Protein AF-A0A0X3USE2-F1 (afdb_monomer_lite)

Foldseek 3Di:
DAPAAEAEQEAAPPDPVSVVCVVVVVVVCVVCDPRYHYQYDYPPPDDPVVVVVSVVVNVD

Secondary structure (DSSP, 8-state):
--SS-EEEEEE-TT-HHHHHHHHHHHHHHHHTTTT-EEEEEETTSS-HHHHHHHHHTT--

Sequence (60 aa):
MSDKPVLAEFWAAWCGPCRQVAPALEAIAADYDNKIEVAKTIVGAKPMAALVRDLADFLV

Radius of gyration: 12.25 Å; chains: 1; bounding box: 21×26×26 Å

Organism: NCBI:txid68262

InterPro domains:
  IPR013766 Thioredoxin domain [PF00085] (2-43)
  IPR017937 Thioredoxin, conserved site [PS00194] (7-25)
  IPR036249 Thioredoxin-like superfamily [SSF52833] (2-47)

Structure (mmCIF, N/CA/C/O backbone):
data_AF-A0A0X3USE2-F1
#
_entry.id   AF-A0A0X3USE2-F1
#
loop_
_atom_site.group_PDB
_atom_site.id
_atom_site.type_symbol
_atom_site.label_atom_id
_atom_site.label_alt_id
_atom_site.label_comp_id
_atom_site.label_asym_id
_atom_site.label_entity_id
_atom_site.label_seq_id
_atom_site.pdbx_PDB_ins_code
_atom_site.Cartn_x
_atom_site.Cartn_y
_atom_site.Cartn_z
_atom_site.occupancy
_atom_site.B_iso_or_equiv
_atom_site.auth_seq_id
_atom_site.auth_comp_id
_atom_site.auth_asym_id
_atom_site.auth_atom_id
_atom_site.pdbx_PDB_model_num
ATOM 1 N N . MET A 1 1 ? -7.255 15.121 7.317 1.00 55.19 1 MET A N 1
ATOM 2 C CA . MET A 1 1 ? -6.347 14.239 8.069 1.00 55.19 1 MET A CA 1
ATOM 3 C C . MET A 1 1 ? -7.097 12.944 8.247 1.00 55.19 1 MET A C 1
ATOM 5 O O . MET A 1 1 ? -8.111 12.980 8.926 1.00 55.19 1 MET A O 1
ATOM 9 N N . SER A 1 2 ? -6.643 11.846 7.632 1.00 64.94 2 SER A N 1
ATOM 10 C CA . SER A 1 2 ? -7.291 10.546 7.840 1.00 64.94 2 SER A CA 1
ATOM 11 C C . SER A 1 2 ? -7.245 10.174 9.322 1.00 64.94 2 SER A C 1
ATOM 13 O O . SER A 1 2 ? -6.194 10.260 9.964 1.00 64.94 2 SER A O 1
ATOM 15 N N . ASP A 1 3 ? -8.398 9.784 9.864 1.00 75.06 3 ASP A N 1
ATOM 16 C CA . ASP A 1 3 ? -8.561 9.354 11.258 1.00 75.06 3 ASP A CA 1
ATOM 17 C C . ASP A 1 3 ? -7.881 8.000 11.534 1.00 75.06 3 ASP A C 1
ATOM 19 O O . ASP A 1 3 ? -7.787 7.560 12.684 1.00 75.06 3 ASP A O 1
ATOM 23 N N . LYS A 1 4 ? -7.411 7.321 10.480 1.00 81.38 4 LYS A N 1
ATOM 24 C CA . LYS A 1 4 ? -6.816 5.987 10.530 1.00 81.38 4 LYS A CA 1
ATOM 25 C C . LYS A 1 4 ? -5.405 6.003 9.929 1.00 81.38 4 LYS A C 1
ATOM 27 O O . LYS A 1 4 ? -5.150 6.719 8.964 1.00 81.38 4 LYS A O 1
ATOM 32 N N . PRO A 1 5 ? -4.466 5.202 10.461 1.00 85.19 5 PRO A N 1
ATOM 33 C CA . PRO A 1 5 ? -3.174 4.990 9.823 1.00 85.19 5 PRO A CA 1
ATOM 34 C C . PRO A 1 5 ? -3.328 4.507 8.376 1.00 85.19 5 PRO A C 1
ATOM 36 O O . PRO A 1 5 ? -4.057 3.549 8.107 1.00 85.19 5 PRO A O 1
ATOM 39 N N . VAL A 1 6 ? -2.595 5.145 7.462 1.00 84.75 6 VAL A N 1
ATOM 40 C CA . VAL A 1 6 ? -2.579 4.798 6.037 1.00 84.75 6 VAL A CA 1
ATOM 41 C C . VAL A 1 6 ? -1.330 3.980 5.716 1.00 84.75 6 VAL A C 1
ATOM 43 O O . VAL A 1 6 ? -0.204 4.409 5.978 1.00 84.75 6 VAL A O 1
ATOM 46 N N . LEU A 1 7 ? -1.525 2.808 5.116 1.00 84.12 7 LEU A N 1
ATOM 47 C CA . LEU A 1 7 ? -0.476 1.949 4.582 1.00 84.12 7 LEU A CA 1
ATOM 48 C C . LEU A 1 7 ? -0.387 2.153 3.065 1.00 84.12 7 LEU A C 1
ATOM 50 O O . LEU A 1 7 ? -1.278 1.754 2.318 1.00 84.12 7 LEU A O 1
ATOM 54 N N . ALA A 1 8 ? 0.690 2.790 2.607 1.00 84.25 8 ALA A N 1
ATOM 55 C CA . ALA A 1 8 ? 0.918 3.050 1.188 1.00 84.25 8 ALA A CA 1
ATOM 56 C C . ALA A 1 8 ? 1.681 1.893 0.520 1.00 84.25 8 ALA A C 1
ATOM 58 O O . ALA A 1 8 ? 2.839 1.627 0.847 1.00 84.25 8 ALA A O 1
ATOM 59 N N . GLU A 1 9 ? 1.049 1.237 -0.452 1.00 84.06 9 GLU A N 1
ATOM 60 C CA . GLU A 1 9 ? 1.655 0.203 -1.288 1.00 84.06 9 GLU A CA 1
ATOM 61 C C . GLU A 1 9 ? 2.123 0.802 -2.625 1.00 84.06 9 GLU A C 1
ATOM 63 O O . GLU A 1 9 ? 1.339 1.081 -3.539 1.00 84.06 9 GLU A O 1
ATOM 68 N N . PHE A 1 10 ? 3.439 0.971 -2.743 1.00 83.25 10 PHE A N 1
ATOM 69 C CA . PHE A 1 10 ? 4.113 1.352 -3.981 1.00 83.25 10 PHE A CA 1
ATOM 70 C C . PHE A 1 10 ? 4.475 0.090 -4.770 1.00 83.25 10 PHE A C 1
ATOM 72 O O . PHE A 1 10 ? 5.416 -0.619 -4.412 1.00 83.25 10 PHE A O 1
ATOM 79 N N . TRP A 1 11 ? 3.746 -0.199 -5.849 1.00 84.38 11 TRP A N 1
ATOM 80 C CA . TRP A 1 11 ? 3.927 -1.434 -6.622 1.00 84.38 11 TRP A CA 1
ATOM 81 C C . TRP A 1 11 ? 4.151 -1.165 -8.111 1.00 84.38 11 TRP A C 1
ATOM 83 O O . TRP A 1 11 ? 3.975 -0.054 -8.592 1.00 84.38 11 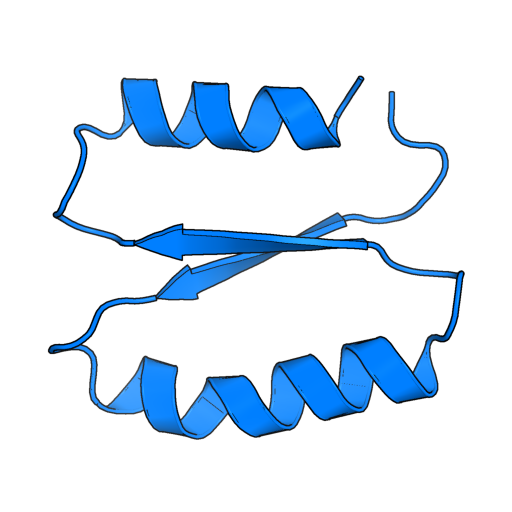TRP A O 1
ATOM 93 N N . ALA A 1 12 ? 4.549 -2.180 -8.875 1.00 83.31 12 ALA A N 1
ATOM 94 C CA . ALA A 1 12 ? 4.556 -2.110 -10.334 1.00 83.31 12 ALA A CA 1
ATOM 95 C C . ALA A 1 12 ? 4.372 -3.501 -10.944 1.00 83.31 12 ALA A C 1
ATOM 97 O O . ALA A 1 12 ? 4.830 -4.494 -10.378 1.00 83.31 12 ALA A O 1
ATOM 98 N N . ALA A 1 13 ? 3.771 -3.581 -12.136 1.00 81.88 13 ALA A N 1
ATOM 99 C CA . ALA A 1 13 ? 3.539 -4.858 -12.818 1.00 81.88 13 ALA A CA 1
ATOM 100 C C . ALA A 1 13 ? 4.842 -5.620 -13.119 1.00 81.88 13 ALA A C 1
ATOM 102 O O . ALA A 1 13 ? 4.853 -6.848 -13.118 1.00 81.88 13 ALA A O 1
ATOM 103 N N . TRP A 1 14 ? 5.950 -4.904 -13.321 1.00 83.69 14 TRP A N 1
ATOM 104 C CA . TRP A 1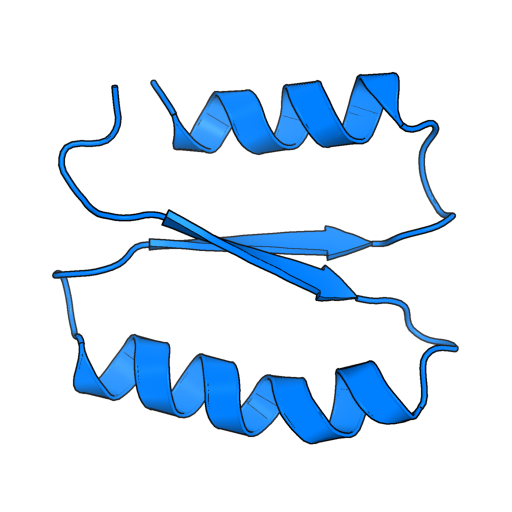 14 ? 7.289 -5.458 -13.541 1.00 83.69 14 TRP A CA 1
ATOM 105 C C . TRP A 1 14 ? 8.078 -5.692 -12.239 1.00 83.69 14 TRP A C 1
ATOM 107 O O . TRP A 1 14 ? 9.141 -6.310 -12.274 1.00 83.69 14 TRP A O 1
ATOM 117 N N . CYS A 1 15 ? 7.572 -5.255 -11.082 1.00 86.81 15 CYS A N 1
ATOM 118 C CA . CYS A 1 15 ? 8.245 -5.427 -9.798 1.00 86.81 15 CYS A CA 1
ATOM 119 C C . CYS A 1 15 ? 7.943 -6.814 -9.208 1.00 86.81 15 CYS A C 1
ATOM 121 O O . CYS A 1 15 ? 6.933 -7.021 -8.534 1.00 86.81 15 CYS A O 1
ATOM 123 N N . GLY A 1 16 ? 8.843 -7.771 -9.453 1.00 85.44 16 GLY A N 1
ATOM 124 C CA . GLY A 1 16 ? 8.759 -9.134 -8.913 1.00 85.44 16 GLY A CA 1
ATOM 125 C C . GLY A 1 16 ? 8.552 -9.193 -7.390 1.00 85.44 16 GLY A C 1
ATOM 126 O O . GLY A 1 16 ? 7.575 -9.810 -6.965 1.00 85.44 16 GLY A O 1
ATOM 127 N N . PRO A 1 17 ? 9.389 -8.518 -6.578 1.00 87.56 17 PRO A N 1
ATOM 128 C CA . PRO A 1 17 ? 9.228 -8.482 -5.123 1.00 87.56 17 PRO A CA 1
ATOM 129 C C . PRO A 1 17 ? 7.890 -7.884 -4.668 1.00 87.56 17 PRO A C 1
ATOM 131 O O . PRO A 1 17 ? 7.253 -8.427 -3.773 1.00 87.56 17 PRO A O 1
ATOM 134 N N . CYS A 1 18 ? 7.406 -6.822 -5.324 1.00 87.50 18 CYS A N 1
ATOM 135 C CA . CYS A 1 18 ? 6.136 -6.180 -4.969 1.00 87.50 18 CYS A CA 1
ATOM 136 C C . CYS A 1 18 ? 4.961 -7.163 -5.079 1.00 87.50 18 CYS A C 1
ATOM 138 O O . CYS A 1 18 ? 4.132 -7.247 -4.179 1.00 87.50 18 CYS A O 1
ATOM 140 N N . ARG A 1 19 ? 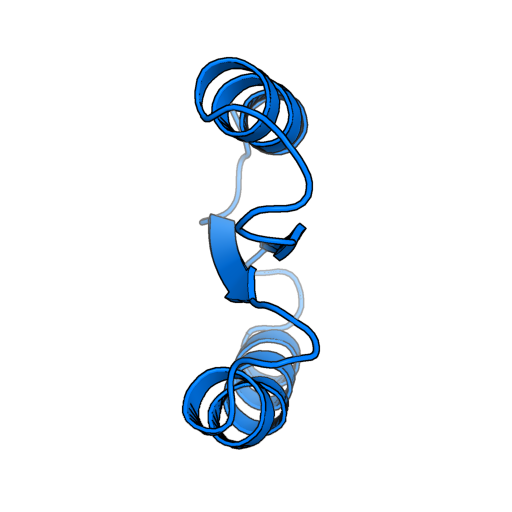4.929 -7.978 -6.144 1.00 85.69 19 ARG A N 1
ATOM 141 C CA . ARG A 1 19 ? 3.875 -8.991 -6.333 1.00 85.69 19 ARG A CA 1
ATOM 142 C C . ARG A 1 19 ? 3.893 -10.092 -5.270 1.00 85.69 19 ARG A C 1
ATOM 144 O O . ARG A 1 19 ? 2.856 -10.692 -5.022 1.00 85.69 19 ARG A O 1
ATOM 151 N N . GLN A 1 20 ? 5.049 -10.379 -4.671 1.00 89.50 20 GLN A N 1
ATOM 152 C CA . GLN A 1 20 ? 5.159 -11.356 -3.583 1.00 89.50 20 GLN A CA 1
ATOM 153 C C . GLN A 1 20 ? 4.683 -10.786 -2.243 1.00 89.50 20 GLN A C 1
ATOM 155 O O . GLN A 1 20 ? 4.175 -11.535 -1.416 1.00 89.50 20 GLN A O 1
ATOM 160 N N . VAL A 1 21 ? 4.846 -9.477 -2.032 1.00 89.44 21 VAL A N 1
ATOM 161 C CA . VAL A 1 21 ? 4.473 -8.788 -0.786 1.00 89.44 21 VAL A CA 1
ATOM 162 C C . VAL A 1 21 ? 2.992 -8.387 -0.773 1.00 89.44 21 VAL A C 1
ATOM 164 O O . VAL A 1 21 ? 2.382 -8.388 0.294 1.00 89.44 21 VAL A O 1
ATOM 167 N N . ALA A 1 22 ? 2.387 -8.127 -1.938 1.00 87.12 22 ALA A N 1
ATOM 168 C CA . ALA A 1 22 ? 0.984 -7.716 -2.059 1.00 87.12 22 ALA A CA 1
ATOM 169 C C . ALA A 1 22 ? -0.022 -8.610 -1.290 1.00 87.12 22 ALA A C 1
ATOM 171 O O . ALA A 1 22 ? -0.829 -8.061 -0.540 1.00 87.12 22 ALA A O 1
ATOM 172 N N . PRO A 1 23 ? 0.041 -9.960 -1.352 1.00 89.19 23 PRO A N 1
ATOM 173 C CA . PRO A 1 23 ? -0.885 -10.817 -0.603 1.00 89.19 23 PRO A CA 1
ATOM 174 C C . PRO A 1 23 ? -0.734 -10.684 0.917 1.00 89.19 23 PRO A C 1
ATOM 176 O O . PRO A 1 23 ? -1.711 -10.793 1.653 1.00 89.19 23 PRO A O 1
ATOM 179 N N . ALA A 1 24 ? 0.487 -10.439 1.401 1.00 89.56 24 ALA A N 1
ATOM 180 C CA . ALA A 1 24 ? 0.738 -10.233 2.823 1.00 89.56 24 ALA A CA 1
ATOM 181 C C . ALA A 1 24 ? 0.180 -8.883 3.298 1.00 89.56 24 ALA A C 1
ATOM 183 O O . ALA A 1 24 ? -0.384 -8.804 4.385 1.00 89.56 24 ALA A O 1
ATOM 184 N N . LEU A 1 25 ? 0.286 -7.834 2.474 1.00 86.62 25 LEU A N 1
ATOM 185 C CA . LEU A 1 25 ? -0.302 -6.524 2.773 1.00 86.62 25 LEU A CA 1
ATOM 186 C C . LEU A 1 25 ? -1.833 -6.579 2.798 1.00 86.62 25 LEU A C 1
ATOM 188 O O . LEU A 1 25 ? -2.443 -5.971 3.672 1.00 86.62 25 LEU A O 1
ATOM 192 N N . GLU A 1 26 ? -2.454 -7.336 1.891 1.00 85.19 26 GLU A N 1
ATOM 193 C CA . GLU A 1 26 ? -3.906 -7.557 1.893 1.00 85.19 26 GLU A CA 1
ATOM 194 C C . GLU A 1 26 ? -4.375 -8.344 3.121 1.00 85.19 26 GLU A C 1
ATOM 196 O O . GLU A 1 26 ? -5.390 -7.988 3.718 1.00 85.19 26 GLU A O 1
ATOM 201 N N . ALA A 1 27 ? -3.615 -9.357 3.547 1.00 88.75 27 ALA A N 1
ATOM 202 C CA . ALA A 1 27 ? -3.903 -10.083 4.783 1.00 88.75 27 ALA A CA 1
ATOM 203 C C . ALA A 1 27 ? -3.819 -9.164 6.013 1.00 88.75 27 ALA A C 1
ATOM 205 O O . ALA A 1 27 ? -4.725 -9.162 6.839 1.00 88.75 27 ALA A O 1
ATOM 206 N N . ILE A 1 28 ? -2.793 -8.309 6.090 1.00 86.56 28 ILE A N 1
ATOM 207 C CA . ILE A 1 28 ? -2.674 -7.302 7.155 1.00 86.56 28 ILE A CA 1
ATOM 208 C C . ILE A 1 28 ? -3.853 -6.316 7.098 1.00 86.56 28 ILE A C 1
ATOM 210 O O . ILE A 1 28 ? -4.432 -5.994 8.127 1.00 86.56 28 ILE A O 1
ATOM 214 N N . ALA A 1 29 ? -4.260 -5.857 5.915 1.00 83.75 29 ALA A N 1
ATOM 215 C CA . ALA A 1 29 ? -5.424 -4.979 5.772 1.00 83.75 29 ALA A CA 1
ATOM 216 C C . ALA A 1 29 ? -6.711 -5.615 6.319 1.00 83.75 29 ALA A C 1
ATOM 218 O O . ALA A 1 29 ? -7.489 -4.943 6.996 1.00 83.75 29 ALA A O 1
ATOM 219 N N . ALA A 1 30 ? -6.902 -6.909 6.054 1.00 85.38 30 ALA A N 1
ATOM 220 C CA . ALA A 1 30 ? -8.045 -7.675 6.535 1.00 85.38 30 ALA A CA 1
ATOM 221 C C . ALA A 1 30 ? -7.984 -7.942 8.050 1.00 85.38 30 ALA A C 1
ATOM 223 O O . ALA A 1 30 ? -8.994 -7.801 8.735 1.00 85.38 30 ALA A O 1
ATOM 224 N N . ASP A 1 31 ? -6.810 -8.272 8.593 1.00 88.94 31 ASP A N 1
ATOM 225 C CA . ASP A 1 31 ? -6.624 -8.533 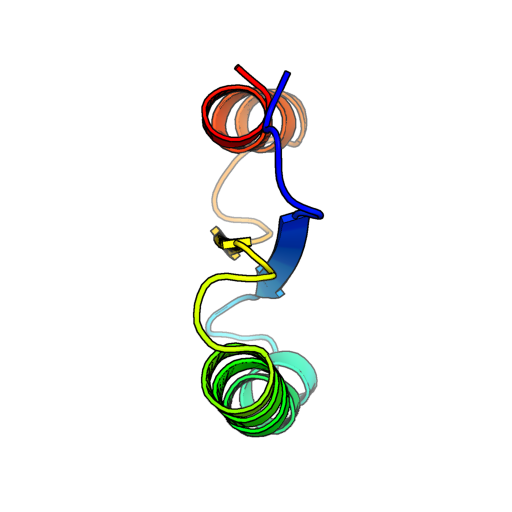10.029 1.00 88.94 31 ASP A CA 1
ATOM 226 C C . ASP A 1 31 ? -6.825 -7.270 10.880 1.00 88.94 31 ASP A C 1
ATOM 228 O O . ASP A 1 31 ? -7.281 -7.325 12.026 1.00 88.94 31 ASP A O 1
ATOM 232 N N . TYR A 1 32 ? -6.501 -6.108 10.312 1.00 85.75 32 TYR A N 1
ATOM 233 C CA . TYR A 1 32 ? -6.676 -4.800 10.934 1.00 85.75 32 TYR A CA 1
ATOM 234 C C . TYR A 1 32 ? -7.994 -4.138 10.511 1.00 85.75 32 TYR A C 1
ATOM 236 O O . TYR A 1 32 ? -8.060 -2.908 10.475 1.00 85.75 32 TYR A O 1
ATOM 244 N N . ASP A 1 33 ? -9.028 -4.937 10.214 1.00 71.62 33 ASP A N 1
ATOM 245 C CA . ASP A 1 33 ? -10.331 -4.496 9.707 1.00 71.62 33 ASP A CA 1
ATOM 246 C C . ASP A 1 33 ? -10.797 -3.173 10.338 1.00 71.62 33 ASP A C 1
ATOM 248 O O . ASP A 1 33 ? -10.827 -2.997 11.563 1.00 71.62 33 ASP A O 1
ATOM 252 N N . ASN A 1 34 ? -11.120 -2.208 9.476 1.00 71.12 34 ASN A N 1
ATOM 253 C CA . ASN A 1 34 ? -11.521 -0.848 9.831 1.00 71.12 34 ASN A CA 1
ATOM 254 C C . ASN A 1 34 ? -10.533 -0.005 10.662 1.00 71.12 34 ASN A C 1
ATOM 256 O O . ASN A 1 34 ? -10.893 1.122 11.014 1.00 71.12 34 ASN A O 1
ATOM 260 N N . LYS A 1 35 ? -9.314 -0.469 10.953 1.00 80.81 35 LYS A N 1
ATOM 261 C CA . LYS A 1 35 ? -8.291 0.292 11.696 1.00 80.81 35 LYS A CA 1
ATOM 262 C C . LYS A 1 35 ? -7.218 0.901 10.813 1.00 80.81 35 LYS A C 1
ATOM 264 O O . LYS A 1 35 ? -6.611 1.873 11.243 1.00 80.81 35 LYS A O 1
ATOM 269 N N . ILE A 1 36 ? -6.977 0.350 9.629 1.00 83.38 36 ILE A N 1
ATOM 270 C CA . ILE A 1 36 ? -6.004 0.886 8.675 1.00 83.38 36 ILE A CA 1
ATOM 271 C C . ILE A 1 36 ? -6.635 1.051 7.299 1.00 83.38 36 ILE A C 1
ATOM 273 O O . ILE A 1 36 ? -7.555 0.322 6.931 1.00 83.38 36 ILE A O 1
ATOM 277 N N . GLU A 1 37 ? -6.123 2.015 6.549 1.00 82.44 37 GLU A N 1
ATOM 278 C CA . GLU A 1 37 ? -6.519 2.277 5.170 1.00 82.44 37 GLU A CA 1
ATOM 279 C C . GLU A 1 37 ? -5.348 1.953 4.238 1.00 82.44 37 GLU A C 1
ATOM 281 O O . GLU A 1 37 ? -4.209 2.311 4.532 1.00 82.44 37 GLU A O 1
ATOM 286 N N . VAL A 1 38 ? -5.597 1.245 3.132 1.00 82.38 38 VAL A N 1
ATOM 287 C CA . VAL A 1 38 ? -4.537 0.844 2.192 1.00 82.38 38 VAL A CA 1
ATOM 288 C C . VAL A 1 38 ? -4.647 1.641 0.901 1.00 82.38 38 VAL A C 1
ATOM 290 O O . VAL A 1 38 ? -5.595 1.472 0.135 1.00 82.38 38 VAL A O 1
ATOM 293 N N . ALA A 1 39 ? -3.638 2.468 0.635 1.00 82.69 39 ALA A N 1
ATOM 294 C CA . ALA A 1 39 ? -3.519 3.252 -0.589 1.00 82.69 39 ALA A CA 1
ATOM 295 C C . ALA A 1 39 ? -2.557 2.555 -1.561 1.00 82.69 39 ALA A C 1
ATOM 297 O O . ALA A 1 39 ? -1.388 2.355 -1.237 1.00 82.69 39 ALA A O 1
ATOM 298 N N . LYS A 1 40 ? -3.019 2.198 -2.765 1.00 76.25 40 LYS A N 1
ATOM 299 C CA . LYS A 1 40 ? -2.194 1.510 -3.778 1.00 76.25 40 LYS A CA 1
ATOM 300 C C . LYS A 1 40 ? -1.829 2.453 -4.925 1.00 76.25 40 LYS A C 1
ATOM 302 O O . LYS A 1 40 ? -2.708 3.101 -5.488 1.00 76.25 40 LYS A O 1
ATOM 307 N N . THR A 1 41 ? -0.559 2.485 -5.337 1.00 81.38 41 THR A N 1
ATOM 308 C CA . THR A 1 41 ? -0.124 3.263 -6.515 1.00 81.38 41 THR A CA 1
ATOM 309 C C . THR A 1 41 ? 0.961 2.564 -7.338 1.00 81.38 41 THR A C 1
ATOM 311 O O . THR A 1 41 ? 1.761 1.794 -6.804 1.00 81.38 41 THR A O 1
ATOM 314 N N . ILE A 1 42 ? 0.990 2.831 -8.652 1.00 75.19 42 ILE A N 1
ATOM 315 C CA . ILE A 1 42 ? 1.930 2.210 -9.598 1.00 75.19 42 ILE A CA 1
ATOM 316 C C . ILE A 1 42 ? 3.176 3.085 -9.784 1.00 75.19 42 ILE A C 1
ATOM 318 O O . ILE A 1 42 ? 3.122 4.169 -10.372 1.00 75.19 42 ILE A O 1
ATOM 322 N N . VAL A 1 43 ? 4.328 2.577 -9.358 1.00 75.75 43 VAL A N 1
ATOM 323 C CA . VAL A 1 43 ? 5.634 3.226 -9.500 1.00 75.75 43 VAL A CA 1
ATOM 324 C C . VAL A 1 43 ? 6.105 3.167 -10.955 1.00 75.75 43 VAL A C 1
ATOM 326 O O . VAL A 1 43 ? 6.096 2.115 -11.594 1.00 75.75 43 VAL A O 1
ATOM 329 N N . GLY A 1 44 ? 6.529 4.315 -11.488 1.00 74.06 44 GLY A N 1
ATOM 330 C CA . GLY A 1 44 ? 7.042 4.451 -12.858 1.00 74.06 44 GLY A CA 1
ATOM 331 C C . GLY A 1 44 ? 5.979 4.742 -13.923 1.00 74.06 44 GLY A C 1
ATOM 332 O O . GLY A 1 44 ? 6.336 5.135 -15.028 1.00 74.06 44 GLY A O 1
ATOM 333 N N . ALA A 1 45 ? 4.687 4.625 -13.596 1.00 73.88 45 ALA A N 1
ATOM 334 C CA . ALA A 1 45 ? 3.597 5.059 -14.478 1.00 73.88 45 ALA A CA 1
ATOM 335 C C . ALA A 1 45 ? 3.328 6.573 -14.393 1.00 73.88 45 ALA A C 1
ATOM 337 O O . ALA A 1 45 ? 2.726 7.152 -15.295 1.00 73.88 45 ALA A O 1
ATOM 338 N N . LYS A 1 46 ? 3.762 7.216 -13.302 1.00 77.44 46 LYS A N 1
ATOM 339 C CA . LYS A 1 46 ? 3.533 8.636 -13.022 1.00 77.44 46 LYS A CA 1
ATOM 340 C C . LYS A 1 46 ? 4.802 9.300 -12.462 1.00 77.44 46 LYS A C 1
ATOM 342 O O . LYS A 1 46 ? 5.551 8.646 -11.733 1.00 77.44 46 LYS A O 1
ATOM 347 N N . PRO A 1 47 ? 5.047 10.593 -12.751 1.00 82.44 47 PRO A N 1
ATOM 348 C CA . PRO A 1 47 ? 6.098 11.360 -12.088 1.00 82.44 47 PRO A CA 1
ATOM 349 C C . PRO A 1 47 ? 5.817 11.492 -10.584 1.00 82.44 47 PRO A C 1
ATOM 351 O O . PRO A 1 47 ? 4.665 11.535 -10.158 1.00 82.44 47 PRO A O 1
ATOM 354 N N . MET A 1 48 ? 6.872 11.607 -9.774 1.00 77.00 48 MET A N 1
ATOM 355 C CA . MET A 1 48 ? 6.777 11.564 -8.306 1.00 77.00 48 MET A CA 1
ATOM 356 C C . MET A 1 48 ? 5.809 12.603 -7.714 1.00 77.00 48 MET A C 1
ATOM 358 O O . MET A 1 48 ? 5.078 12.301 -6.778 1.00 77.00 48 MET A O 1
ATOM 362 N N . ALA A 1 49 ? 5.719 13.795 -8.310 1.00 79.81 49 ALA A N 1
ATOM 363 C CA . ALA A 1 49 ? 4.773 14.828 -7.882 1.00 79.81 49 ALA A CA 1
ATOM 364 C C . ALA A 1 49 ? 3.294 14.424 -8.047 1.00 79.81 49 ALA A C 1
ATOM 366 O O . ALA A 1 49 ? 2.444 14.932 -7.322 1.00 79.81 49 ALA A O 1
ATOM 367 N N . ALA A 1 50 ? 2.976 13.536 -8.993 1.00 77.88 50 ALA A N 1
ATOM 368 C CA . ALA A 1 50 ? 1.628 12.996 -9.152 1.00 77.88 50 ALA A CA 1
ATOM 369 C C . ALA A 1 50 ? 1.339 11.898 -8.117 1.00 77.88 50 ALA A C 1
ATOM 371 O O . ALA A 1 50 ? 0.237 11.857 -7.587 1.00 77.88 50 ALA A O 1
ATOM 372 N N . LEU A 1 51 ? 2.342 11.088 -7.750 1.00 77.62 51 LEU A N 1
ATOM 373 C CA . LEU A 1 51 ? 2.207 10.081 -6.686 1.00 77.62 51 LEU A CA 1
ATOM 374 C C . LEU A 1 51 ? 1.897 10.722 -5.326 1.00 77.62 51 LEU A C 1
ATOM 376 O O . LEU A 1 51 ? 1.077 10.209 -4.577 1.00 77.62 51 LEU A O 1
ATOM 380 N N . VAL A 1 52 ? 2.518 11.867 -5.022 1.00 76.38 52 VAL A N 1
ATOM 381 C CA . VAL A 1 52 ? 2.256 12.615 -3.779 1.00 76.38 52 VAL A CA 1
ATOM 382 C C . VAL A 1 52 ? 0.827 13.168 -3.736 1.00 76.38 52 VAL A C 1
ATOM 384 O O . VAL A 1 52 ? 0.234 13.217 -2.664 1.00 76.38 52 VAL A O 1
ATOM 387 N N . ARG A 1 53 ? 0.261 13.567 -4.884 1.00 76.00 53 ARG A N 1
ATOM 388 C CA . ARG A 1 53 ? -1.132 14.041 -4.959 1.00 76.00 53 ARG A CA 1
ATOM 389 C C . ARG A 1 53 ? -2.125 12.905 -4.778 1.00 76.00 53 ARG A C 1
ATOM 391 O O . ARG A 1 53 ? -3.027 13.058 -3.974 1.00 76.00 53 ARG A O 1
ATOM 398 N N . ASP A 1 54 ? -1.904 11.773 -5.447 1.00 77.56 54 ASP A N 1
ATOM 399 C CA . ASP A 1 54 ? -2.730 10.575 -5.250 1.00 77.56 54 ASP A CA 1
ATOM 400 C C . ASP A 1 54 ? -2.740 10.159 -3.765 1.00 77.56 54 ASP A C 1
ATOM 402 O O . ASP A 1 54 ? -3.761 9.731 -3.245 1.00 77.56 54 ASP A O 1
ATOM 406 N N . LEU A 1 55 ? -1.608 10.308 -3.060 1.00 75.69 55 LEU A N 1
ATOM 407 C CA . LEU A 1 55 ? -1.520 10.022 -1.624 1.00 75.69 55 LEU A CA 1
ATOM 40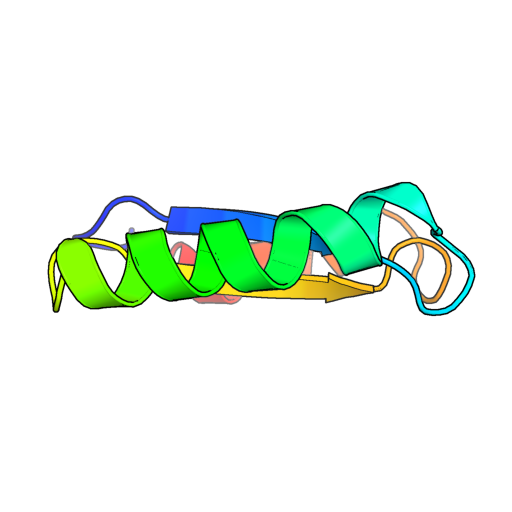8 C C . LEU A 1 55 ? -2.243 11.062 -0.754 1.00 75.69 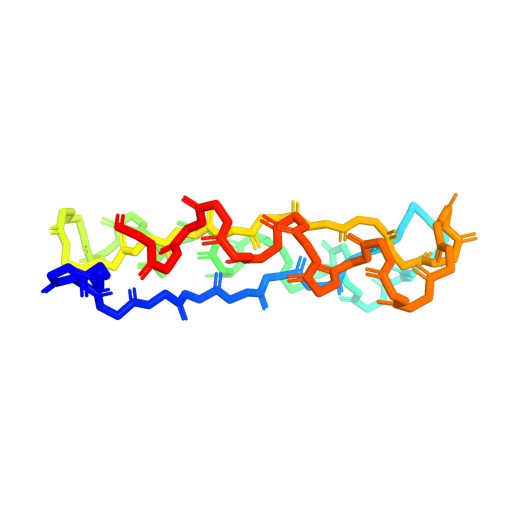55 LEU A C 1
ATOM 410 O O . LEU A 1 55 ? -2.690 10.732 0.341 1.00 75.69 55 LEU A O 1
ATOM 414 N N . ALA A 1 56 ? -2.339 12.311 -1.215 1.00 74.88 56 ALA A N 1
ATOM 415 C CA . ALA A 1 56 ? -3.017 13.378 -0.487 1.00 74.88 56 ALA A CA 1
ATOM 416 C C . ALA A 1 56 ? -4.523 13.112 -0.361 1.00 74.88 56 ALA A C 1
ATOM 418 O O . ALA A 1 56 ? -5.093 13.454 0.670 1.00 74.88 56 ALA A O 1
ATOM 419 N N . ASP A 1 57 ? -5.133 12.437 -1.339 1.00 73.38 57 ASP A N 1
ATOM 420 C CA . ASP A 1 57 ? -6.551 12.055 -1.303 1.00 73.38 57 ASP A CA 1
ATOM 421 C C . ASP A 1 57 ? -6.877 11.102 -0.137 1.00 73.38 57 ASP A C 1
ATOM 423 O O . ASP A 1 57 ? -7.998 11.099 0.358 1.00 73.38 57 ASP A O 1
ATOM 427 N N . PHE A 1 58 ? -5.885 10.347 0.351 1.00 68.88 58 PHE A N 1
ATOM 428 C CA . PHE A 1 58 ? -6.007 9.461 1.518 1.00 68.88 58 PHE A CA 1
ATOM 429 C C . PHE A 1 58 ? -5.641 10.143 2.842 1.00 68.88 58 PHE A C 1
ATOM 431 O O . PHE A 1 58 ? -5.727 9.531 3.901 1.00 68.88 58 PHE A O 1
ATOM 438 N N . LEU A 1 59 ? -5.162 11.389 2.810 1.00 64.81 59 LEU A N 1
ATOM 439 C CA . LEU A 1 59 ? -4.732 12.136 3.996 1.00 64.81 59 LEU A CA 1
ATOM 440 C C . LEU A 1 59 ? -5.720 13.245 4.383 1.00 64.81 59 LEU A C 1
ATOM 442 O O . LEU A 1 59 ? -5.467 13.951 5.365 1.00 64.81 59 LEU A O 1
ATOM 446 N N . VAL A 1 60 ? -6.831 13.413 3.658 1.00 57.72 60 VAL A N 1
ATOM 447 C CA . VAL A 1 60 ? -7.874 14.420 3.932 1.00 57.72 60 VAL A CA 1
ATOM 448 C C . VAL A 1 60 ? -9.008 13.827 4.744 1.00 57.72 60 VAL A C 1
ATOM 450 O O . VAL A 1 60 ? -9.530 12.765 4.372 1.00 57.72 60 VAL A O 1
#

pLDDT: mean 80.21, std 7.43, range [55.19, 89.56]